Protein AF-A0A2L2Y0P7-F1 (afdb_monomer_lite)

Foldseek 3Di:
DDPQLVVLVVLVVCCQVPPPLQVVQWDADPDPPDRIAGAAAEAEQVSLQSNCVSQQAPWDFDQAQVPQFDDDPNDTDHDPPTDIDGSVVNAVHSQSRQPSNRNHHYDNDQLHDYSDDPVPDCSSVCNSCVVVVVPDPPPPPPDDD

Secondary structure (DSSP, 8-state):
--HHHHHHHHHHHHHHHH-GGGGGGEEE---SS-SEEE-SEEEEHHHHHHHHHHHTTSEES-SSHHHHSEEETTEEE--TT---EEHHHH-SSHHHHHTTTSSEEEE-SSS-B-SS--SSS-HHHHHHHHHHHHTS---------

Sequence (145 aa):
MSLPCKKHFIQDNCFYECEPHIGLWVVNTTRKISSERYFKVPLCSKDCDEWFKDCKNDYTCVYNWPREFKFQKGHNICPENSQCLTFSEMYKTAKDFCESDHSWKYTESEFCMHIWFDGVADFNKKVSILPSLLALPSTSSTFLY

pLDDT: mean 89.21, std 13.79, range [40.69, 98.75]

Organism: Parasteatoda tepidariorum (NCBI:txid114398)

Radius of gyration: 18.63 Å; chains: 1; bounding box: 43×32×73 Å

InterPro domains:
  IPR004269 Folate receptor [PTHR10517] (1-129)
  IPR018143 Folate receptor-like [PF03024] (2-112)

Structure (mmCIF, N/CA/C/O backbone):
data_AF-A0A2L2Y0P7-F1
#
_entry.id   AF-A0A2L2Y0P7-F1
#
loop_
_atom_site.group_PDB
_atom_site.id
_atom_site.type_symbol
_atom_site.label_atom_id
_atom_site.label_alt_id
_atom_site.label_comp_id
_atom_site.label_asym_id
_atom_site.label_entity_id
_atom_site.label_seq_id
_atom_site.pdbx_PDB_ins_code
_atom_site.Cartn_x
_atom_site.Cartn_y
_atom_site.Cartn_z
_atom_site.occupancy
_atom_site.B_iso_or_equiv
_atom_site.auth_seq_id
_atom_site.auth_comp_id
_atom_site.auth_asym_id
_atom_site.auth_atom_id
_atom_site.pdbx_PDB_model_num
ATOM 1 N N . MET A 1 1 ? -6.141 -8.165 12.954 1.00 94.75 1 MET A N 1
ATOM 2 C CA . MET A 1 1 ? -5.661 -8.420 11.588 1.00 94.75 1 MET A CA 1
ATOM 3 C C . MET A 1 1 ? -5.279 -9.880 11.465 1.00 94.75 1 MET A C 1
ATOM 5 O O . MET A 1 1 ? -4.498 -10.369 12.280 1.00 94.75 1 MET A O 1
ATOM 9 N N . SER A 1 2 ? -5.877 -10.566 10.502 1.00 98.44 2 SER A N 1
ATOM 10 C CA . SER A 1 2 ? -5.653 -11.966 10.166 1.00 98.44 2 SER A CA 1
ATOM 11 C C . SER A 1 2 ? -4.238 -12.203 9.627 1.00 98.44 2 SER A C 1
ATOM 13 O O . SER A 1 2 ? -3.549 -11.273 9.201 1.00 98.44 2 SER A O 1
ATOM 15 N N . LEU A 1 3 ? -3.790 -13.462 9.634 1.00 98.50 3 LEU A N 1
ATOM 16 C CA . LEU A 1 3 ? -2.481 -13.827 9.087 1.00 98.50 3 LEU A CA 1
ATOM 17 C C . LEU A 1 3 ? -2.367 -13.551 7.570 1.00 98.50 3 LEU A C 1
ATOM 19 O O . LEU A 1 3 ? -1.354 -12.967 7.181 1.00 98.50 3 LEU A O 1
ATOM 23 N N . PRO A 1 4 ? -3.372 -13.879 6.723 1.00 98.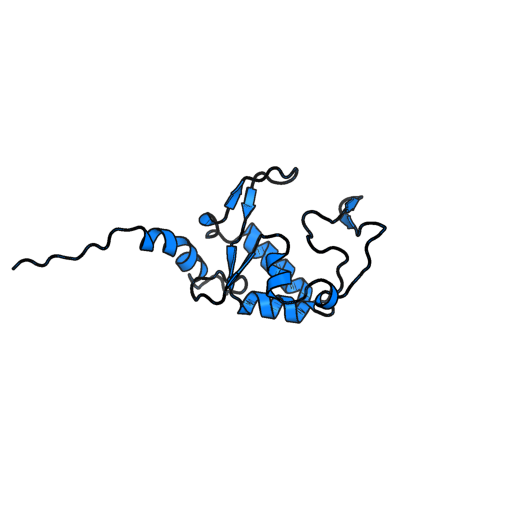50 4 PRO A N 1
ATOM 24 C CA . PRO A 1 4 ? -3.340 -13.550 5.296 1.00 98.50 4 PRO A CA 1
ATOM 25 C C . PRO A 1 4 ? -3.246 -12.049 5.015 1.00 98.50 4 PRO A C 1
ATOM 27 O O . PRO A 1 4 ? -2.507 -11.651 4.128 1.00 98.50 4 PRO A O 1
ATOM 30 N N . CYS A 1 5 ? -3.918 -11.200 5.790 1.00 98.69 5 CYS A N 1
ATOM 31 C CA . CYS A 1 5 ? -3.774 -9.757 5.622 1.00 98.69 5 CYS A CA 1
ATOM 32 C C . CYS A 1 5 ? -2.408 -9.257 6.119 1.00 98.69 5 CYS A C 1
ATOM 34 O O . CYS A 1 5 ? -1.712 -8.508 5.434 1.00 98.69 5 CYS A O 1
ATOM 36 N N . LYS A 1 6 ? -1.971 -9.722 7.299 1.00 98.50 6 LYS A N 1
ATOM 37 C CA . LYS A 1 6 ? -0.718 -9.280 7.926 1.00 98.50 6 LYS A CA 1
ATOM 38 C C . LYS A 1 6 ? 0.517 -9.562 7.067 1.00 98.50 6 LYS A C 1
ATOM 40 O O . LYS A 1 6 ? 1.424 -8.735 7.066 1.00 98.50 6 LYS A O 1
ATOM 45 N N . LYS A 1 7 ? 0.570 -10.689 6.342 1.00 98.25 7 LYS A N 1
ATOM 46 C CA . LYS A 1 7 ? 1.711 -10.998 5.455 1.00 98.25 7 LYS A CA 1
ATOM 47 C C . LYS A 1 7 ? 1.929 -9.920 4.384 1.00 98.25 7 LYS A C 1
ATOM 49 O O . LYS A 1 7 ? 3.076 -9.622 4.089 1.00 98.25 7 LYS A O 1
ATOM 54 N N . HIS A 1 8 ? 0.866 -9.299 3.864 1.00 98.50 8 HIS A N 1
ATOM 55 C CA . HIS A 1 8 ? 0.981 -8.251 2.846 1.00 98.50 8 HIS A CA 1
ATOM 56 C C . HIS A 1 8 ? 1.563 -6.966 3.422 1.00 98.50 8 HIS A C 1
ATOM 58 O O . HIS A 1 8 ? 2.475 -6.411 2.832 1.00 98.50 8 HIS A O 1
ATOM 64 N N . PHE A 1 9 ? 1.136 -6.552 4.618 1.00 97.94 9 PHE A N 1
ATOM 65 C CA . PHE A 1 9 ? 1.745 -5.406 5.309 1.00 97.94 9 PHE A CA 1
ATOM 66 C C . PHE A 1 9 ? 3.219 -5.641 5.666 1.00 97.94 9 PHE A C 1
ATOM 68 O O . PHE A 1 9 ? 4.017 -4.710 5.640 1.00 97.94 9 PHE A O 1
ATOM 75 N N . ILE A 1 10 ? 3.597 -6.879 6.002 1.00 97.94 10 ILE A N 1
ATOM 76 C CA . ILE A 1 10 ? 5.010 -7.234 6.198 1.00 97.94 10 ILE A CA 1
ATOM 77 C C . ILE A 1 10 ? 5.766 -7.106 4.873 1.00 97.94 10 ILE A C 1
ATOM 79 O O . ILE A 1 10 ? 6.838 -6.511 4.855 1.00 97.94 10 ILE A O 1
ATOM 83 N N . GLN A 1 11 ? 5.203 -7.624 3.780 1.00 97.38 11 GLN A N 1
ATOM 84 C CA . GLN A 1 11 ? 5.829 -7.572 2.462 1.00 97.38 11 GLN A CA 1
ATOM 85 C C . GLN A 1 11 ? 5.970 -6.137 1.934 1.00 97.38 11 GLN A C 1
ATOM 87 O O . GLN A 1 11 ? 7.028 -5.790 1.420 1.00 97.38 11 GLN A O 1
ATOM 92 N N . ASP A 1 12 ? 4.952 -5.294 2.112 1.00 96.88 12 ASP A N 1
ATOM 93 C CA . ASP A 1 12 ? 4.990 -3.857 1.811 1.00 96.88 12 ASP A CA 1
ATOM 94 C C . ASP A 1 12 ? 6.120 -3.161 2.580 1.00 96.88 12 ASP A C 1
ATOM 96 O O . ASP A 1 12 ? 6.924 -2.439 1.995 1.00 96.88 12 ASP A O 1
ATOM 100 N N . ASN A 1 13 ? 6.268 -3.467 3.873 1.00 95.12 13 ASN A N 1
ATOM 101 C CA . ASN A 1 13 ? 7.364 -2.926 4.670 1.00 95.12 13 ASN A CA 1
ATOM 102 C C . ASN A 1 13 ? 8.735 -3.456 4.213 1.00 95.12 13 ASN A C 1
ATOM 104 O O . ASN A 1 13 ? 9.699 -2.702 4.181 1.00 95.12 13 ASN A O 1
ATOM 108 N N . CYS A 1 14 ? 8.844 -4.734 3.837 1.00 95.12 14 CYS A N 1
ATOM 109 C CA . CYS A 1 14 ? 10.067 -5.271 3.234 1.00 95.12 14 CYS A CA 1
ATOM 110 C C . CYS A 1 14 ? 10.402 -4.557 1.920 1.00 95.12 14 CYS A C 1
ATOM 112 O O . CYS A 1 14 ? 11.556 -4.209 1.705 1.00 95.12 14 CYS A O 1
ATOM 114 N N . PHE A 1 15 ? 9.414 -4.298 1.063 1.00 94.56 15 PHE A N 1
ATOM 115 C CA . PHE A 1 15 ? 9.620 -3.539 -0.167 1.00 94.56 15 PHE A CA 1
ATOM 116 C C . PHE A 1 15 ? 10.105 -2.117 0.138 1.00 94.56 15 PHE A C 1
ATOM 118 O O . PHE A 1 15 ? 11.121 -1.695 -0.405 1.00 94.56 15 PHE A O 1
ATOM 125 N N . TYR A 1 16 ? 9.421 -1.403 1.037 1.00 92.19 16 TYR A N 1
ATOM 126 C CA . TYR A 1 16 ? 9.778 -0.037 1.429 1.00 92.19 16 TYR A CA 1
ATOM 127 C C . TYR A 1 16 ? 11.214 0.071 1.957 1.00 92.19 16 TYR A C 1
ATOM 129 O O . TYR A 1 16 ? 11.933 0.995 1.588 1.00 92.19 16 TYR A O 1
ATOM 137 N N . GLU A 1 17 ? 11.631 -0.879 2.796 1.00 91.50 17 GLU A N 1
ATOM 138 C CA . GLU A 1 17 ? 12.942 -0.847 3.450 1.00 91.50 17 GLU A CA 1
ATOM 139 C C . GLU A 1 17 ? 14.069 -1.460 2.601 1.00 91.50 17 GLU A C 1
ATOM 141 O O . GLU A 1 17 ? 15.242 -1.209 2.878 1.00 91.50 17 GLU A O 1
ATOM 146 N N . CYS A 1 18 ? 13.761 -2.314 1.615 1.00 92.19 18 CYS A N 1
ATOM 147 C CA . CYS A 1 18 ? 14.777 -3.146 0.954 1.00 92.19 18 CYS A CA 1
ATOM 148 C C . CYS A 1 18 ? 14.819 -3.063 -0.575 1.00 92.19 18 CYS A C 1
ATOM 150 O O . CYS A 1 18 ? 15.835 -3.469 -1.133 1.00 92.19 18 CYS A O 1
ATOM 152 N N . GLU A 1 19 ? 13.781 -2.590 -1.273 1.00 92.38 19 GLU A N 1
ATOM 153 C CA . GLU A 1 19 ? 13.807 -2.514 -2.741 1.00 92.38 19 GLU A CA 1
ATOM 154 C C . GLU A 1 19 ? 14.724 -1.367 -3.212 1.00 92.38 19 GLU A C 1
ATOM 156 O O . GLU A 1 19 ? 14.405 -0.197 -2.990 1.00 92.38 19 GLU A O 1
ATOM 161 N N . PRO A 1 20 ? 15.844 -1.641 -3.912 1.00 91.31 20 PRO A N 1
ATOM 162 C CA . PRO A 1 20 ? 16.758 -0.584 -4.345 1.00 91.31 20 PRO A CA 1
ATOM 163 C C . PRO A 1 20 ? 16.260 0.216 -5.562 1.00 91.31 20 PRO A C 1
ATOM 165 O O . PRO A 1 20 ? 16.795 1.288 -5.849 1.00 91.31 20 PRO A O 1
ATOM 168 N N . HIS A 1 21 ? 15.251 -0.261 -6.298 1.00 92.19 21 HIS A N 1
ATOM 169 C CA . HIS A 1 21 ? 14.815 0.338 -7.567 1.00 92.19 21 HIS A CA 1
ATOM 170 C C . HIS A 1 21 ? 13.678 1.369 -7.433 1.00 92.19 21 HIS A C 1
ATOM 172 O O . HIS A 1 21 ? 12.968 1.648 -8.397 1.00 92.19 21 HIS A O 1
ATOM 178 N N . ILE A 1 22 ? 13.501 1.981 -6.260 1.00 91.06 22 ILE A N 1
ATOM 179 C CA . ILE A 1 22 ? 12.400 2.925 -5.979 1.00 91.06 22 ILE A CA 1
ATOM 180 C C . ILE A 1 22 ? 12.757 4.405 -6.158 1.00 91.06 22 ILE A C 1
ATOM 182 O O . ILE A 1 22 ? 11.887 5.265 -6.018 1.00 91.06 22 ILE A O 1
ATOM 186 N N . GLY A 1 23 ? 14.016 4.722 -6.481 1.00 90.75 23 GLY A N 1
ATOM 187 C CA . GLY A 1 23 ? 14.553 6.090 -6.416 1.00 90.75 23 GLY A CA 1
ATOM 188 C C . GLY A 1 23 ? 13.760 7.145 -7.199 1.00 90.75 23 GLY A C 1
ATOM 189 O O . GLY A 1 23 ? 13.649 8.279 -6.747 1.00 90.75 23 GLY A O 1
ATOM 190 N N . LEU A 1 24 ? 13.135 6.777 -8.325 1.00 91.50 24 LEU A N 1
ATOM 191 C CA . LEU A 1 24 ? 12.323 7.697 -9.138 1.00 91.50 24 LEU A CA 1
ATOM 192 C C . LEU A 1 24 ? 11.042 8.190 -8.448 1.00 91.50 24 LEU A C 1
ATOM 194 O O . LEU A 1 24 ? 10.466 9.191 -8.872 1.00 91.50 24 LEU A O 1
ATOM 198 N N . TRP A 1 25 ? 10.582 7.486 -7.415 1.00 94.81 25 TRP A N 1
ATOM 199 C CA . TRP A 1 25 ? 9.347 7.792 -6.690 1.00 94.81 25 TRP A CA 1
ATOM 200 C C . TRP A 1 25 ? 9.601 8.307 -5.276 1.00 94.81 25 TRP A C 1
ATOM 202 O O . TRP A 1 25 ? 8.643 8.564 -4.544 1.00 94.81 25 TRP A O 1
ATOM 212 N N . VAL A 1 26 ? 10.866 8.468 -4.883 1.00 93.12 26 VAL A N 1
ATOM 213 C CA . VAL A 1 26 ? 11.228 9.079 -3.605 1.00 93.12 26 VAL A CA 1
ATOM 214 C C . VAL A 1 26 ? 11.034 10.584 -3.702 1.00 93.12 26 VAL A C 1
ATOM 216 O O . VAL A 1 26 ? 11.555 11.247 -4.597 1.00 93.12 26 VAL A O 1
ATOM 219 N N . VAL A 1 27 ? 10.266 11.132 -2.765 1.00 92.19 27 VAL A N 1
ATOM 220 C CA . VAL A 1 27 ? 10.018 12.567 -2.651 1.00 92.19 27 VAL A CA 1
ATOM 221 C C . VAL A 1 27 ? 10.329 13.052 -1.244 1.00 92.19 27 VAL A C 1
ATOM 223 O O . VAL A 1 27 ? 10.096 12.351 -0.254 1.00 92.19 27 VAL A O 1
ATOM 226 N N . ASN A 1 28 ? 10.780 14.301 -1.153 1.00 92.31 28 ASN A N 1
ATOM 227 C CA . ASN A 1 28 ? 10.953 14.979 0.125 1.00 92.31 28 ASN A CA 1
ATOM 228 C C . ASN A 1 28 ? 9.609 15.142 0.844 1.00 92.31 28 ASN A C 1
ATOM 230 O O . ASN A 1 28 ? 8.570 15.418 0.235 1.00 92.31 28 ASN A O 1
ATOM 234 N N . THR A 1 29 ? 9.627 15.019 2.166 1.00 85.31 29 THR A N 1
ATOM 235 C CA . THR A 1 29 ? 8.447 15.197 3.006 1.00 85.31 29 THR A CA 1
ATOM 236 C C . THR A 1 29 ? 8.778 15.967 4.278 1.00 85.31 29 THR A C 1
ATOM 238 O O . THR A 1 29 ? 9.881 15.907 4.803 1.00 85.31 29 THR A O 1
ATOM 241 N N . THR A 1 30 ? 7.801 16.705 4.799 1.00 79.88 30 THR A N 1
ATOM 242 C CA . THR A 1 30 ? 7.927 17.499 6.032 1.00 79.88 30 THR A CA 1
ATOM 243 C C . THR A 1 30 ? 7.496 16.713 7.277 1.00 79.88 30 THR A C 1
ATOM 245 O O . THR A 1 30 ? 7.053 17.288 8.273 1.00 79.88 30 THR A O 1
ATOM 248 N N . ARG A 1 31 ? 7.563 15.375 7.230 1.00 73.31 31 ARG A N 1
ATOM 249 C CA . ARG A 1 31 ? 7.161 14.516 8.353 1.00 73.31 31 ARG A CA 1
ATOM 250 C C . ARG A 1 31 ? 8.209 14.584 9.462 1.00 73.31 31 ARG A C 1
ATOM 252 O O . ARG A 1 31 ? 9.401 14.649 9.209 1.00 73.31 31 ARG A O 1
ATOM 259 N N . LYS A 1 32 ? 7.759 14.485 10.716 1.00 73.12 32 LYS A N 1
ATOM 260 C CA . LYS A 1 32 ? 8.657 14.480 11.888 1.00 73.12 32 LYS A CA 1
ATOM 261 C C . LYS A 1 32 ? 9.597 13.269 11.940 1.00 73.12 32 LYS A C 1
ATOM 263 O O . LYS A 1 32 ? 10.607 13.330 12.625 1.00 73.12 32 LYS A O 1
ATOM 268 N N . ILE A 1 33 ? 9.222 12.175 11.278 1.00 73.94 33 ILE A N 1
ATOM 269 C CA . ILE A 1 33 ? 9.860 10.857 11.411 1.00 73.94 33 ILE A CA 1
ATOM 270 C C . ILE A 1 33 ? 10.721 10.458 10.207 1.00 73.94 33 ILE A C 1
ATOM 272 O O . ILE A 1 33 ? 11.469 9.498 10.305 1.00 73.94 33 ILE A O 1
ATOM 276 N N . SER A 1 34 ? 10.603 11.160 9.078 1.00 81.62 34 SER A N 1
ATOM 277 C CA . SER A 1 34 ? 11.389 10.889 7.873 1.00 81.62 34 SER A CA 1
ATOM 278 C C . SER A 1 34 ? 11.456 12.140 7.005 1.00 81.62 34 SER A C 1
ATOM 280 O O . SER A 1 34 ? 10.457 12.854 6.885 1.00 81.62 34 SER A O 1
ATOM 282 N N . SER A 1 35 ? 12.613 12.377 6.387 1.00 86.19 35 SER A N 1
ATOM 283 C CA . SER A 1 35 ? 12.821 13.420 5.377 1.00 86.19 35 SER A CA 1
ATOM 284 C C . SER A 1 35 ? 12.296 13.023 4.000 1.00 86.19 35 SER A C 1
ATOM 286 O O . SER A 1 35 ? 12.040 13.893 3.171 1.00 86.19 35 SER A O 1
ATOM 288 N N . GLU A 1 36 ? 12.089 11.727 3.764 1.00 89.88 36 GLU A N 1
ATOM 289 C CA . GLU A 1 36 ? 11.700 11.172 2.470 1.00 89.88 36 GLU A CA 1
ATOM 290 C C . GLU A 1 36 ? 10.539 10.179 2.608 1.00 89.88 36 GLU A C 1
ATOM 292 O O . GLU A 1 36 ? 10.271 9.617 3.675 1.00 89.88 36 GLU A O 1
ATOM 297 N N . ARG A 1 37 ? 9.799 9.986 1.520 1.00 90.44 37 ARG A N 1
ATOM 298 C CA . ARG A 1 37 ? 8.828 8.898 1.369 1.00 90.44 37 ARG A CA 1
ATOM 299 C C . ARG A 1 37 ? 8.737 8.512 -0.094 1.00 90.44 37 ARG A C 1
ATOM 301 O O . ARG A 1 37 ? 8.970 9.354 -0.958 1.00 90.44 37 ARG A O 1
ATOM 308 N N . TYR A 1 38 ? 8.266 7.308 -0.378 1.00 91.06 38 TYR A N 1
ATOM 309 C CA . TYR A 1 38 ? 7.767 7.032 -1.715 1.00 91.06 38 TYR A CA 1
ATOM 310 C C . TYR A 1 38 ? 6.407 7.712 -1.973 1.00 91.06 38 TYR A C 1
ATOM 312 O O . TYR A 1 38 ? 5.615 7.972 -1.054 1.00 91.06 38 TYR A O 1
ATOM 320 N N . PHE A 1 39 ? 6.149 8.083 -3.222 1.00 95.12 39 PHE A N 1
ATOM 321 C CA . PHE A 1 39 ? 4.912 8.735 -3.636 1.00 95.12 39 PHE A CA 1
ATOM 322 C C . PHE A 1 39 ? 4.510 8.282 -5.035 1.00 95.12 39 PHE A C 1
ATOM 324 O O . PHE A 1 39 ? 5.250 8.466 -6.001 1.00 95.12 39 PHE A O 1
ATOM 331 N N . LYS A 1 40 ? 3.298 7.732 -5.142 1.00 96.75 40 LYS A N 1
ATOM 332 C CA . LYS A 1 40 ? 2.711 7.213 -6.383 1.00 96.75 40 LYS A CA 1
ATOM 333 C C . LYS A 1 40 ? 3.605 6.204 -7.117 1.00 96.75 40 LYS A C 1
ATOM 335 O O . LYS A 1 40 ? 3.692 6.247 -8.347 1.00 96.75 40 LYS A O 1
ATOM 340 N N . VAL A 1 41 ? 4.231 5.287 -6.381 1.00 97.06 41 VAL A N 1
ATOM 341 C CA . VAL A 1 41 ? 4.924 4.131 -6.973 1.00 97.06 41 VAL A CA 1
ATOM 342 C C . VAL A 1 41 ? 3.889 3.288 -7.729 1.00 97.06 41 VAL A C 1
ATOM 344 O O . VAL A 1 41 ? 2.833 3.010 -7.160 1.00 97.06 41 VAL A O 1
ATOM 347 N N . PRO A 1 42 ? 4.114 2.906 -8.997 1.00 97.12 42 PRO A N 1
ATOM 348 C CA . PRO A 1 42 ? 3.136 2.147 -9.766 1.00 97.12 42 PRO A CA 1
ATOM 349 C C . PRO A 1 42 ? 3.043 0.723 -9.212 1.00 97.12 42 PRO A C 1
ATOM 351 O O . PRO A 1 42 ? 3.912 -0.082 -9.501 1.00 97.12 42 PRO A O 1
ATOM 354 N N . LEU A 1 43 ? 2.015 0.404 -8.429 1.00 97.94 43 LEU A N 1
ATOM 355 C CA . LEU A 1 43 ? 1.769 -0.947 -7.923 1.00 97.94 43 LEU A CA 1
ATOM 356 C C . LEU A 1 43 ? 0.979 -1.741 -8.957 1.00 97.94 43 LEU A C 1
ATOM 358 O O . LEU A 1 43 ? -0.057 -1.265 -9.437 1.00 97.94 43 LEU A O 1
ATOM 362 N N . CYS A 1 44 ? 1.438 -2.950 -9.267 1.00 97.75 44 CYS A N 1
ATOM 363 C CA . CYS A 1 44 ? 0.687 -3.852 -10.128 1.00 97.75 44 CYS A CA 1
ATOM 364 C C . CYS A 1 44 ? -0.699 -4.133 -9.541 1.00 97.75 44 CYS A C 1
ATOM 366 O O . CYS A 1 44 ? -0.828 -4.472 -8.361 1.00 97.75 44 CYS A O 1
ATOM 368 N N . SER A 1 45 ? -1.735 -4.019 -10.375 1.00 98.25 45 SER A N 1
ATOM 369 C CA . SER A 1 45 ? -3.132 -4.247 -9.988 1.00 98.25 45 SER A CA 1
ATOM 370 C C . SER A 1 45 ? -3.320 -5.571 -9.256 1.00 98.25 45 SER A C 1
ATOM 372 O O . SER A 1 45 ? -3.906 -5.588 -8.180 1.00 98.25 45 SER A O 1
ATOM 374 N N . LYS A 1 46 ? -2.727 -6.651 -9.776 1.00 97.94 46 LYS A N 1
ATOM 375 C CA . LYS A 1 46 ? -2.788 -7.991 -9.185 1.00 97.94 46 LYS A CA 1
ATOM 376 C C . LYS A 1 46 ? -2.319 -8.025 -7.725 1.00 97.94 46 LYS A C 1
ATOM 378 O O . LYS A 1 46 ? -3.023 -8.571 -6.881 1.00 9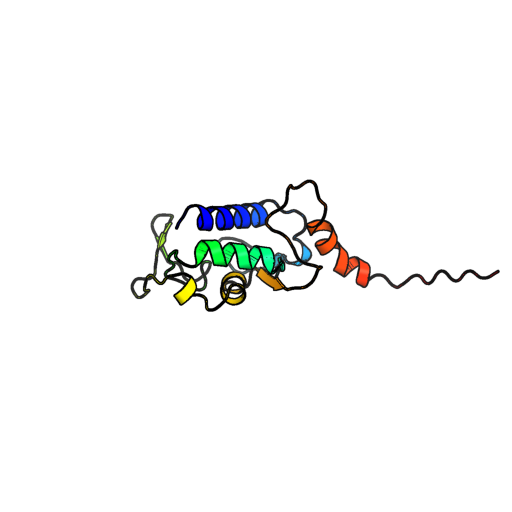7.94 46 LYS A O 1
ATOM 383 N N . ASP A 1 47 ? -1.165 -7.433 -7.425 1.00 98.12 47 ASP A N 1
ATOM 384 C CA . ASP A 1 47 ? -0.604 -7.413 -6.071 1.00 98.12 47 ASP A CA 1
ATOM 385 C C . ASP A 1 47 ? -1.515 -6.620 -5.117 1.00 98.12 47 ASP A C 1
ATOM 387 O O . ASP A 1 47 ? -1.792 -7.062 -4.001 1.00 98.12 47 ASP A O 1
ATOM 391 N N . CYS A 1 48 ? -2.043 -5.480 -5.576 1.00 98.62 48 CYS A N 1
ATOM 392 C CA . CYS A 1 48 ? -2.998 -4.681 -4.809 1.00 98.62 48 CYS A CA 1
ATOM 393 C C . CYS A 1 48 ? -4.336 -5.411 -4.582 1.00 98.62 48 CYS A C 1
ATOM 395 O O . CYS A 1 48 ? -4.883 -5.397 -3.476 1.00 98.62 48 CYS A O 1
ATOM 397 N N . ASP A 1 49 ? -4.863 -6.071 -5.614 1.00 98.75 49 ASP A N 1
ATOM 398 C CA . ASP A 1 49 ? -6.125 -6.806 -5.567 1.00 98.75 49 ASP A CA 1
ATOM 399 C C . ASP A 1 49 ? -6.031 -7.999 -4.609 1.00 98.75 49 ASP A C 1
ATOM 401 O O . ASP A 1 49 ? -6.946 -8.232 -3.815 1.00 98.75 49 ASP A O 1
ATOM 405 N N . GLU A 1 50 ? -4.917 -8.737 -4.635 1.00 98.69 50 GLU A N 1
ATOM 406 C CA . GLU A 1 50 ? -4.649 -9.838 -3.706 1.00 98.69 50 GLU A CA 1
ATOM 407 C C . GLU A 1 50 ? -4.497 -9.346 -2.263 1.00 98.69 50 GLU A C 1
ATOM 409 O O . GLU A 1 50 ? -5.068 -9.950 -1.348 1.00 98.69 50 GLU A O 1
ATOM 414 N N . TRP A 1 51 ? -3.799 -8.226 -2.054 1.00 98.69 51 TRP A N 1
ATOM 415 C CA . TRP A 1 51 ? -3.679 -7.604 -0.738 1.00 98.69 51 TRP A CA 1
ATOM 416 C C . TRP A 1 51 ? -5.050 -7.208 -0.184 1.00 98.69 51 TRP A C 1
ATOM 418 O O . TRP A 1 51 ? -5.438 -7.645 0.905 1.00 98.69 51 TRP A O 1
ATOM 428 N N . PHE A 1 52 ? -5.836 -6.450 -0.949 1.00 98.75 52 PHE A N 1
ATOM 429 C CA . PHE A 1 52 ? -7.165 -6.036 -0.512 1.00 98.75 52 PHE A CA 1
ATOM 430 C C . PHE A 1 52 ? -8.092 -7.233 -0.274 1.00 98.75 52 PHE A C 1
ATOM 432 O O . PHE A 1 52 ? -8.803 -7.278 0.731 1.00 98.75 52 PHE A O 1
ATOM 439 N N . LYS A 1 53 ? -8.061 -8.243 -1.152 1.00 98.69 53 LYS A N 1
ATOM 440 C CA . LYS A 1 53 ? -8.866 -9.464 -1.016 1.00 98.69 53 LYS A CA 1
ATOM 441 C C . LYS A 1 53 ? -8.590 -10.199 0.294 1.00 98.69 53 LYS A C 1
ATOM 443 O O . LYS A 1 53 ? -9.549 -10.628 0.939 1.00 98.69 53 LYS A O 1
ATOM 448 N N . ASP A 1 54 ? -7.322 -10.342 0.674 1.00 98.75 54 ASP A N 1
ATOM 449 C CA . ASP A 1 54 ? -6.922 -11.014 1.915 1.00 98.75 54 ASP A CA 1
ATOM 450 C C . ASP A 1 54 ? -7.255 -10.171 3.163 1.00 98.75 54 ASP A C 1
ATOM 452 O O . ASP A 1 54 ? -7.450 -10.729 4.244 1.00 98.75 54 ASP A O 1
ATOM 456 N N . CYS A 1 55 ? -7.375 -8.846 3.020 1.00 98.75 55 CYS A N 1
ATOM 457 C CA . CYS A 1 55 ? -7.676 -7.916 4.112 1.00 98.75 55 CYS A CA 1
ATOM 458 C C . CYS A 1 55 ? -9.148 -7.511 4.249 1.00 98.75 55 CYS A C 1
ATOM 460 O O . CYS A 1 55 ? -9.519 -6.991 5.294 1.00 98.75 55 CYS A O 1
ATOM 462 N N . LYS A 1 56 ? -10.008 -7.734 3.248 1.00 98.31 56 LYS A N 1
ATOM 463 C CA . LYS A 1 56 ? -11.355 -7.127 3.170 1.00 98.31 56 LYS A CA 1
ATOM 464 C C . LYS A 1 56 ? -12.245 -7.305 4.414 1.00 98.31 56 LYS A C 1
ATOM 466 O O . LYS A 1 56 ? -13.067 -6.437 4.691 1.00 98.31 56 LYS A O 1
ATOM 471 N N . ASN A 1 57 ? -12.068 -8.405 5.153 1.00 98.38 57 ASN A N 1
ATOM 472 C CA . ASN A 1 57 ? -12.835 -8.743 6.360 1.00 98.38 57 ASN A CA 1
ATOM 473 C C . ASN A 1 57 ? -12.101 -8.404 7.674 1.00 98.38 57 ASN A C 1
ATOM 475 O O . ASN A 1 57 ? -12.655 -8.610 8.751 1.00 98.38 57 ASN A O 1
ATOM 479 N N . ASP A 1 58 ? -10.849 -7.950 7.606 1.00 98.62 58 ASP A N 1
ATOM 480 C CA . ASP A 1 58 ? -10.143 -7.394 8.758 1.00 98.62 58 ASP A CA 1
A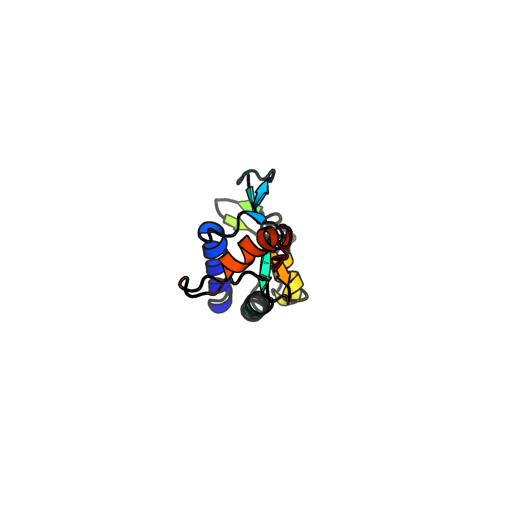TOM 481 C C . ASP A 1 58 ? -10.619 -5.970 9.046 1.00 98.62 58 ASP A C 1
ATOM 483 O O . ASP A 1 58 ? -11.355 -5.385 8.257 1.00 98.62 58 ASP A O 1
ATOM 487 N N . TYR A 1 59 ? -10.203 -5.411 10.184 1.00 98.25 59 TYR A N 1
ATOM 488 C CA . TYR A 1 59 ? -10.697 -4.129 10.683 1.00 98.25 59 TYR A CA 1
ATOM 489 C C . TYR A 1 59 ? -9.627 -3.040 10.686 1.00 98.25 59 TYR A C 1
ATOM 491 O O . TYR A 1 59 ? -8.473 -3.289 11.041 1.00 98.25 59 TYR A O 1
ATOM 499 N N . THR A 1 60 ? -10.048 -1.821 10.367 1.00 98.12 60 THR A N 1
ATOM 500 C CA . THR A 1 60 ? -9.298 -0.574 10.539 1.00 98.12 60 THR A CA 1
ATOM 501 C C . THR A 1 60 ? -10.219 0.493 11.134 1.00 98.12 60 THR A C 1
ATOM 503 O O . THR A 1 60 ? -11.439 0.364 11.114 1.00 98.12 60 THR A O 1
ATOM 506 N N . CYS A 1 61 ? -9.644 1.555 11.682 1.00 97.81 61 CYS A N 1
ATOM 507 C CA . CYS A 1 61 ? -10.382 2.689 12.241 1.00 97.81 61 CYS A CA 1
ATOM 508 C C . CYS A 1 61 ? -10.006 4.026 11.596 1.00 97.81 61 CYS A C 1
ATOM 510 O O . CYS A 1 61 ? -10.561 5.064 11.942 1.00 97.81 61 CYS A O 1
ATOM 512 N N . VAL A 1 62 ? -9.059 4.012 10.659 1.00 97.56 62 VAL A N 1
ATOM 513 C CA . VAL A 1 62 ? -8.614 5.192 9.919 1.00 97.56 62 VAL A CA 1
ATOM 514 C C . VAL A 1 62 ? -8.439 4.842 8.448 1.00 97.56 62 VAL A C 1
ATOM 516 O O . VAL A 1 62 ? -8.159 3.687 8.109 1.00 97.56 62 VAL A O 1
ATOM 519 N N . TYR A 1 63 ? -8.603 5.842 7.588 1.00 97.50 63 TYR A N 1
ATOM 520 C CA 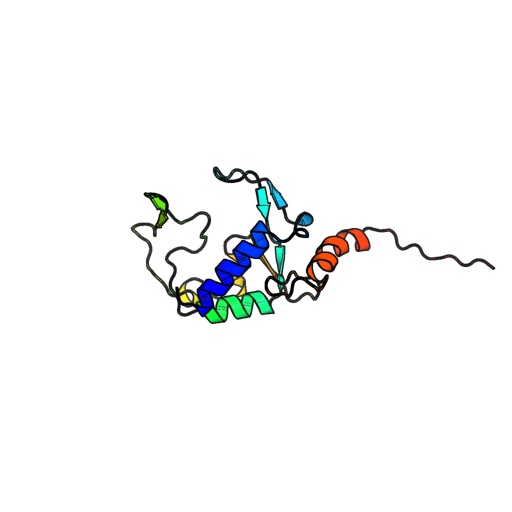. TYR A 1 63 ? -8.461 5.694 6.147 1.00 97.50 63 TYR A CA 1
ATOM 521 C C . TYR A 1 63 ? -6.993 5.880 5.745 1.00 97.50 63 TYR A C 1
ATOM 523 O O . TYR A 1 63 ? -6.409 5.004 5.106 1.00 97.50 63 TYR A O 1
ATOM 531 N N . ASN A 1 64 ? -6.360 6.970 6.199 1.00 95.69 64 ASN A N 1
ATOM 532 C CA . ASN A 1 64 ? -4.966 7.314 5.906 1.00 95.69 64 ASN A CA 1
ATOM 533 C C . ASN A 1 64 ? -4.048 6.995 7.098 1.00 95.69 64 ASN A C 1
ATOM 535 O O . ASN A 1 64 ? -3.827 7.822 7.990 1.00 95.69 64 ASN A O 1
ATOM 539 N N . TRP A 1 65 ? -3.475 5.791 7.104 1.00 94.12 65 TRP A N 1
ATOM 540 C CA . TRP A 1 65 ? -2.732 5.255 8.251 1.00 94.12 65 TRP A CA 1
ATOM 541 C C . TRP A 1 65 ? -1.542 6.126 8.686 1.00 94.12 65 TRP A C 1
ATOM 543 O O . TRP A 1 65 ? -1.447 6.427 9.878 1.00 94.12 65 TRP A O 1
ATOM 553 N N . PRO A 1 66 ? -0.662 6.618 7.788 1.00 89.31 66 PRO A N 1
ATOM 554 C CA . PRO A 1 66 ? 0.480 7.432 8.210 1.00 89.31 66 PRO A CA 1
ATOM 555 C C . PRO A 1 66 ? 0.122 8.800 8.808 1.00 89.31 66 PRO A C 1
ATOM 557 O O . PRO A 1 66 ? 1.023 9.500 9.275 1.00 89.31 66 PRO A O 1
ATOM 560 N N . ARG A 1 67 ? -1.140 9.245 8.721 1.00 89.38 67 ARG A N 1
ATOM 561 C CA . ARG A 1 67 ? -1.566 10.587 9.154 1.00 89.38 67 ARG A CA 1
ATOM 562 C C . ARG A 1 67 ? -2.611 10.585 10.261 1.00 89.38 67 ARG A C 1
ATOM 564 O O . ARG A 1 67 ? -2.620 11.518 11.057 1.00 89.38 67 ARG A O 1
ATOM 571 N N . GLU A 1 68 ? -3.497 9.599 10.280 1.00 94.56 68 GLU A N 1
ATOM 572 C CA . GLU A 1 68 ? -4.725 9.660 11.081 1.00 94.56 68 GLU A CA 1
ATOM 573 C C . GLU A 1 68 ? -4.645 8.875 12.394 1.00 94.56 68 GLU A C 1
ATOM 575 O O . GLU A 1 68 ? -5.413 9.156 13.315 1.00 94.56 68 GLU A O 1
ATOM 580 N N . PHE A 1 69 ? -3.708 7.931 12.534 1.00 94.19 69 PHE A N 1
ATOM 581 C CA . PHE A 1 69 ? -3.485 7.280 13.824 1.00 94.19 69 PHE A CA 1
ATOM 582 C C . PHE A 1 69 ? -2.962 8.268 14.871 1.00 94.19 69 PHE A C 1
ATOM 584 O O . PHE A 1 69 ? -2.085 9.093 14.603 1.00 94.19 69 PHE A O 1
ATOM 591 N N . LYS A 1 70 ? -3.447 8.134 16.111 1.00 94.00 70 LYS A N 1
ATOM 592 C CA . LYS A 1 70 ? -2.827 8.792 17.265 1.00 94.00 70 LYS A CA 1
ATOM 593 C C . LYS A 1 70 ? -1.665 7.925 17.749 1.00 94.00 70 LYS A C 1
ATOM 595 O O . LYS A 1 70 ? -1.814 6.716 17.895 1.00 94.00 70 LYS A O 1
ATOM 600 N N . PHE A 1 71 ? -0.526 8.538 18.052 1.00 90.69 71 PHE A N 1
ATOM 601 C CA . PHE A 1 71 ? 0.603 7.833 18.656 1.00 90.69 71 PHE A CA 1
ATOM 602 C C . PHE A 1 71 ? 0.572 8.004 20.175 1.00 90.69 71 PHE A C 1
ATOM 604 O O . PHE A 1 71 ? 0.679 9.122 20.682 1.00 90.69 71 PHE A O 1
ATOM 611 N N . GLN A 1 72 ? 0.422 6.905 20.912 1.00 92.94 72 GLN A N 1
ATOM 612 C CA . GLN A 1 72 ? 0.399 6.916 22.372 1.00 92.94 72 GLN A CA 1
ATOM 613 C C . GLN A 1 72 ? 1.198 5.731 22.918 1.00 92.94 72 GLN A C 1
ATOM 615 O O . GLN A 1 72 ? 1.006 4.595 22.497 1.00 92.94 72 GLN A O 1
ATOM 620 N N . LYS A 1 73 ? 2.095 5.993 23.880 1.00 91.38 73 LYS A N 1
ATOM 621 C CA . LYS A 1 73 ? 2.903 4.961 24.565 1.00 91.38 73 LYS A CA 1
ATOM 622 C C . LYS A 1 73 ? 3.643 4.008 23.605 1.00 91.38 73 LYS A C 1
ATOM 624 O O . LYS A 1 73 ? 3.745 2.821 23.880 1.00 91.38 73 LYS A O 1
ATOM 629 N N . GLY A 1 74 ? 4.152 4.521 22.483 1.00 90.19 74 GLY A N 1
ATOM 630 C CA . GLY A 1 74 ? 4.919 3.716 21.526 1.00 90.19 74 GLY A CA 1
ATOM 631 C C . GLY A 1 74 ? 4.084 2.975 20.477 1.00 90.19 74 GLY A C 1
ATOM 632 O O . GLY A 1 74 ? 4.658 2.291 19.636 1.00 90.19 74 GLY A O 1
ATOM 633 N N . HIS A 1 75 ? 2.755 3.110 20.496 1.00 92.12 75 HIS A N 1
ATOM 634 C CA . HIS A 1 75 ? 1.864 2.397 19.585 1.00 92.12 75 HIS A CA 1
ATOM 635 C C . HIS A 1 75 ? 0.882 3.342 18.887 1.00 92.12 75 HIS A C 1
ATOM 637 O O . HIS A 1 75 ? 0.476 4.371 19.434 1.00 92.12 75 HIS A O 1
ATOM 643 N N . ASN A 1 76 ? 0.482 2.957 17.675 1.00 93.69 76 ASN A N 1
ATOM 644 C CA . ASN A 1 76 ? -0.617 3.588 16.956 1.00 93.69 76 ASN A CA 1
ATOM 645 C C . ASN A 1 76 ? -1.945 3.128 17.561 1.00 93.69 76 ASN A C 1
ATOM 647 O O . ASN A 1 76 ? -2.189 1.928 17.690 1.00 93.69 76 ASN A O 1
ATOM 651 N N . ILE A 1 77 ? -2.796 4.084 17.919 1.00 95.50 77 ILE A N 1
ATOM 652 C CA . ILE A 1 77 ? -4.134 3.847 18.455 1.00 95.50 77 ILE A CA 1
ATOM 653 C C . ILE A 1 77 ? -5.180 4.602 17.634 1.00 95.50 77 ILE A C 1
ATOM 655 O O . ILE A 1 77 ? -4.916 5.667 17.064 1.00 95.50 77 ILE A O 1
ATOM 659 N N . CYS A 1 78 ? -6.385 4.045 17.599 1.00 96.81 78 CYS A N 1
ATOM 660 C CA . CYS A 1 78 ? -7.535 4.657 16.953 1.00 96.81 78 CYS A CA 1
ATOM 661 C C . CYS A 1 78 ? -7.909 5.993 17.625 1.00 96.81 78 CYS A C 1
ATOM 663 O O . CYS A 1 78 ? -7.892 6.082 18.857 1.00 96.81 78 CYS A O 1
ATOM 665 N N . PRO A 1 79 ? -8.264 7.038 16.857 1.00 96.25 79 PRO A N 1
ATOM 666 C CA . PRO A 1 79 ? -8.865 8.247 17.415 1.00 96.25 79 PRO A CA 1
ATOM 667 C C . PRO A 1 79 ? -10.150 7.931 18.202 1.00 96.25 79 PRO A C 1
ATOM 669 O O . PRO A 1 79 ? -10.925 7.073 17.794 1.00 96.25 79 PRO A O 1
ATOM 672 N N . GLU A 1 80 ? -10.420 8.655 19.292 1.00 92.44 80 GLU A N 1
ATOM 673 C CA . GLU A 1 80 ? -11.561 8.385 20.198 1.00 92.44 80 GLU A CA 1
ATOM 674 C C . GLU A 1 80 ? -12.932 8.354 19.506 1.00 92.44 80 GLU A C 1
ATOM 676 O O . GLU A 1 80 ? -13.794 7.580 19.902 1.00 92.44 80 GLU A O 1
ATOM 681 N N . ASN A 1 81 ? -13.119 9.152 18.451 1.00 90.38 81 ASN A N 1
ATOM 682 C CA . ASN A 1 81 ? -14.378 9.235 17.703 1.00 90.38 81 ASN A CA 1
ATOM 683 C C . ASN A 1 81 ? -14.374 8.398 16.414 1.00 90.38 81 ASN A C 1
ATOM 685 O O . ASN A 1 81 ? -15.240 8.579 15.561 1.00 90.38 81 ASN A O 1
ATOM 689 N N . SER A 1 82 ? -13.377 7.528 16.235 1.00 95.81 82 SER A N 1
ATOM 690 C CA . SER A 1 82 ? -13.333 6.615 15.094 1.00 95.81 82 SER A CA 1
ATOM 691 C C . SER A 1 82 ? -14.087 5.322 15.393 1.00 95.81 82 SER A C 1
ATOM 693 O O . SER A 1 82 ? -14.149 4.865 16.534 1.00 95.81 82 SER A O 1
ATOM 695 N N . GLN A 1 83 ? -14.663 4.727 14.353 1.00 96.06 83 GLN A N 1
ATOM 696 C CA . GLN A 1 83 ? -15.299 3.417 14.427 1.00 96.06 83 GLN A CA 1
ATOM 697 C C . GLN A 1 83 ? -14.383 2.374 13.793 1.00 96.06 83 GLN A C 1
ATOM 699 O O . GLN A 1 83 ? -13.762 2.636 12.764 1.00 96.06 83 GLN A O 1
ATOM 704 N N . CYS A 1 84 ? -14.314 1.188 14.395 1.00 97.06 84 CYS A N 1
ATOM 705 C CA . CYS A 1 84 ? -13.669 0.041 13.769 1.00 97.06 84 CYS A CA 1
ATOM 706 C C . CYS A 1 84 ? -14.589 -0.505 12.677 1.00 97.06 84 CYS A C 1
ATOM 708 O O . CYS A 1 84 ? -15.604 -1.130 12.977 1.00 97.06 84 CYS A O 1
ATOM 710 N N . LEU A 1 85 ? -14.212 -0.270 11.429 1.00 98.06 85 LEU A N 1
ATOM 711 C CA . LEU A 1 85 ? -14.899 -0.753 10.240 1.00 98.06 85 LEU A CA 1
ATOM 712 C C . LEU A 1 85 ? -14.082 -1.873 9.612 1.00 98.06 85 LEU A C 1
ATOM 714 O O . LEU A 1 85 ? -12.855 -1.915 9.752 1.00 98.06 85 LEU A O 1
ATOM 718 N N . THR A 1 86 ? -14.742 -2.777 8.901 1.00 98.50 86 THR A N 1
ATOM 719 C CA . THR A 1 86 ? -14.021 -3.701 8.030 1.00 98.50 86 THR A CA 1
ATOM 720 C C . THR A 1 86 ? -13.283 -2.920 6.942 1.00 98.50 86 THR A C 1
ATOM 722 O O . THR A 1 86 ? -13.685 -1.821 6.554 1.00 98.50 86 THR A O 1
ATOM 725 N N . PHE A 1 87 ? -12.212 -3.487 6.395 1.00 98.56 87 PHE A N 1
ATOM 726 C CA . PHE A 1 87 ? -11.515 -2.881 5.262 1.00 98.56 87 PHE A CA 1
ATOM 727 C C . PHE A 1 87 ? -12.458 -2.679 4.073 1.00 98.56 87 PHE A C 1
ATOM 729 O O . PHE A 1 87 ? -12.334 -1.673 3.389 1.00 98.56 87 PHE A O 1
ATOM 736 N N . SER A 1 88 ? -13.418 -3.582 3.847 1.00 98.19 88 SER A N 1
ATOM 737 C CA . SER A 1 88 ? -14.414 -3.427 2.778 1.00 98.19 88 SER A CA 1
ATOM 738 C C . SER A 1 88 ? -15.404 -2.277 2.990 1.00 98.19 88 SER A C 1
ATOM 740 O O . SER A 1 88 ? -15.925 -1.733 2.021 1.00 98.19 88 SER A O 1
ATOM 742 N N . GLU A 1 89 ? -15.659 -1.893 4.242 1.00 98.25 89 GLU A N 1
ATOM 743 C CA . GLU A 1 89 ? -16.470 -0.717 4.574 1.00 98.25 89 GLU A CA 1
ATOM 744 C C . GLU A 1 89 ? -15.645 0.574 4.487 1.00 98.25 89 GLU A C 1
ATOM 746 O O . GLU A 1 89 ? -16.164 1.603 4.058 1.00 98.25 89 GLU A O 1
ATOM 751 N N . MET A 1 90 ? -14.364 0.524 4.876 1.00 98.31 90 MET A N 1
ATOM 752 C CA . MET A 1 90 ? -13.448 1.670 4.831 1.00 98.31 90 MET A CA 1
ATOM 753 C C . MET A 1 90 ? -13.002 2.015 3.404 1.00 98.31 90 MET A C 1
ATOM 755 O O . MET A 1 90 ? -12.962 3.188 3.038 1.00 98.31 90 MET A O 1
ATOM 759 N N . TYR A 1 91 ? -12.653 1.002 2.610 1.00 98.38 91 TYR A N 1
ATOM 760 C CA . TYR A 1 91 ? -12.071 1.141 1.279 1.00 98.38 91 TYR A CA 1
ATOM 761 C C . TYR A 1 91 ? -13.001 0.520 0.241 1.00 98.38 91 TYR A C 1
ATOM 763 O O . TYR A 1 91 ? -13.271 -0.682 0.254 1.00 98.38 91 TYR A O 1
ATOM 771 N N . LYS A 1 92 ? -13.484 1.337 -0.697 1.00 94.88 92 LYS A N 1
ATOM 772 C CA . LYS A 1 92 ? -14.516 0.929 -1.666 1.00 94.88 92 LYS A CA 1
ATOM 773 C C . LYS A 1 92 ? -14.016 -0.101 -2.676 1.00 94.88 92 LYS A C 1
ATOM 775 O O . LYS A 1 92 ? -14.804 -0.871 -3.218 1.00 94.88 92 LYS A O 1
ATOM 780 N N . THR A 1 93 ? -12.722 -0.068 -2.987 1.00 98.50 93 THR A N 1
ATOM 781 C CA . THR A 1 93 ? -12.062 -0.929 -3.978 1.00 98.50 93 THR A CA 1
ATOM 782 C C . THR A 1 93 ? -10.620 -1.203 -3.554 1.00 98.50 93 THR A C 1
ATOM 784 O O . THR A 1 93 ? -10.080 -0.489 -2.710 1.00 98.50 93 THR A O 1
ATOM 787 N N . ALA A 1 94 ? -9.962 -2.179 -4.186 1.00 98.56 94 ALA A N 1
ATOM 788 C CA . ALA A 1 94 ? -8.529 -2.404 -3.988 1.00 98.56 94 ALA A CA 1
ATOM 789 C C . ALA A 1 94 ? -7.705 -1.152 -4.327 1.00 98.56 94 ALA A C 1
ATOM 791 O O . ALA A 1 94 ? -6.844 -0.745 -3.554 1.00 98.56 94 ALA A O 1
ATOM 792 N N . LYS A 1 95 ? -8.046 -0.467 -5.426 1.00 98.62 95 LYS A N 1
ATOM 793 C CA . LYS A 1 95 ? -7.446 0.821 -5.786 1.00 98.62 95 LYS A CA 1
ATOM 794 C C . LYS A 1 95 ? -7.581 1.862 -4.669 1.00 98.62 95 LYS A C 1
ATOM 796 O O . LYS A 1 95 ? -6.593 2.490 -4.312 1.00 98.62 95 LYS A O 1
ATOM 801 N N . ASP A 1 96 ? -8.781 2.021 -4.114 1.00 98.62 96 ASP A N 1
ATOM 802 C CA . ASP A 1 96 ? -9.056 2.948 -3.004 1.00 98.62 96 ASP A CA 1
ATOM 803 C C . ASP A 1 96 ? -8.192 2.621 -1.774 1.00 98.62 96 ASP A C 1
ATOM 805 O O . ASP A 1 96 ? -7.596 3.504 -1.163 1.00 98.62 96 ASP A O 1
ATOM 809 N N . PHE A 1 97 ? -8.047 1.327 -1.474 1.00 98.56 97 PHE A N 1
ATOM 810 C CA . PHE A 1 97 ? -7.194 0.826 -0.402 1.00 98.56 97 PHE A CA 1
ATOM 811 C C . PHE A 1 97 ? -5.708 1.149 -0.624 1.00 98.56 97 PHE A C 1
ATOM 813 O O . PHE A 1 97 ? -5.096 1.821 0.210 1.00 98.56 97 PHE A O 1
ATOM 820 N N . CYS A 1 98 ? -5.127 0.720 -1.748 1.00 98.31 98 CYS A N 1
ATOM 821 C CA . CYS A 1 98 ? -3.694 0.882 -2.005 1.00 98.31 98 CYS A CA 1
ATOM 822 C C . CYS A 1 98 ? -3.298 2.351 -2.237 1.00 98.31 98 CYS A C 1
ATOM 824 O O . CYS A 1 98 ? -2.191 2.752 -1.892 1.00 98.31 98 CYS A O 1
ATOM 826 N N . GLU A 1 99 ? -4.188 3.184 -2.788 1.00 98.31 99 GLU A N 1
ATOM 827 C CA . GLU A 1 99 ? -3.912 4.610 -3.032 1.00 98.31 99 GLU A CA 1
ATOM 828 C C . GLU A 1 99 ? -4.231 5.523 -1.827 1.00 98.31 99 GLU A C 1
ATOM 830 O O . GLU A 1 99 ? -3.997 6.737 -1.908 1.00 98.31 99 GLU A O 1
ATOM 835 N N . SER A 1 100 ? -4.733 4.967 -0.714 1.00 97.50 100 SER A N 1
ATOM 836 C CA . SER A 1 100 ? -5.286 5.707 0.438 1.00 97.50 100 SER A CA 1
ATOM 837 C C . SER A 1 100 ? -4.329 6.722 1.078 1.00 97.50 100 SER A C 1
ATOM 839 O O . SER A 1 100 ? -4.754 7.796 1.518 1.00 97.50 100 SER A O 1
ATOM 841 N N . ASP A 1 101 ? -3.025 6.436 1.101 1.00 93.88 101 ASP A N 1
ATOM 842 C CA . ASP A 1 101 ? -1.990 7.326 1.640 1.00 93.88 101 ASP A CA 1
ATOM 843 C C . ASP A 1 101 ? -1.093 7.972 0.562 1.00 93.88 101 ASP A C 1
ATOM 845 O O . ASP A 1 101 ? -0.156 8.722 0.891 1.00 93.88 101 ASP A O 1
ATOM 849 N N . HIS A 1 102 ? -1.400 7.695 -0.711 1.00 95.69 102 HIS A N 1
ATOM 850 C CA . HIS A 1 102 ? 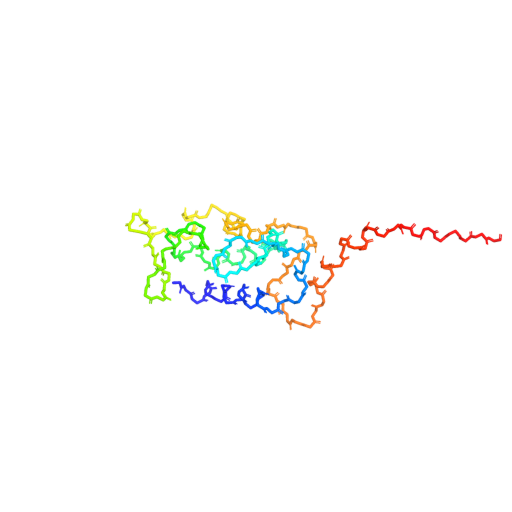-0.675 8.077 -1.927 1.00 95.69 102 HIS A CA 1
ATOM 851 C C . HIS A 1 102 ? 0.744 7.515 -2.073 1.00 95.69 102 HIS A C 1
ATOM 853 O O . HIS A 1 102 ? 1.522 8.017 -2.888 1.00 95.69 102 HIS A O 1
ATOM 859 N N . SER A 1 103 ? 1.114 6.508 -1.286 1.00 95.81 103 SER A N 1
ATOM 860 C CA . SER A 1 103 ? 2.381 5.796 -1.459 1.00 95.81 103 SER A CA 1
ATOM 861 C C . SER A 1 103 ? 2.370 5.008 -2.759 1.00 95.81 103 SER A C 1
ATOM 863 O O . SER A 1 103 ? 3.242 5.203 -3.608 1.00 95.81 103 SER A O 1
ATOM 865 N N . TRP A 1 104 ? 1.314 4.226 -2.961 1.00 97.88 104 TRP A N 1
ATOM 866 C CA . TRP A 1 104 ? 1.089 3.471 -4.180 1.00 97.88 104 TRP A CA 1
ATOM 867 C C . TRP A 1 104 ? 0.170 4.212 -5.150 1.00 97.88 104 TRP A C 1
ATOM 869 O O . TRP A 1 104 ? -0.636 5.070 -4.780 1.00 97.88 104 TRP A O 1
ATOM 879 N N . LYS A 1 105 ? 0.321 3.867 -6.424 1.00 98.19 105 LYS A N 1
ATOM 880 C CA . LYS A 1 105 ? -0.571 4.203 -7.527 1.00 98.19 105 LYS A CA 1
ATOM 881 C C . LYS A 1 105 ? -0.975 2.896 -8.195 1.00 98.19 105 LYS A C 1
ATOM 883 O O . LYS A 1 105 ? -0.126 2.224 -8.772 1.00 98.19 105 LYS A O 1
ATOM 888 N N . TYR A 1 106 ? -2.255 2.560 -8.138 1.00 98.25 106 TYR A N 1
ATOM 889 C CA . TYR A 1 106 ? -2.792 1.369 -8.785 1.00 98.25 106 TYR A CA 1
ATOM 890 C C . TYR A 1 106 ? -2.655 1.495 -10.303 1.00 98.25 106 TYR A C 1
ATOM 892 O O . TYR A 1 106 ? -3.022 2.523 -10.886 1.00 98.25 106 TYR A O 1
ATOM 900 N N . THR A 1 107 ? -2.144 0.457 -10.961 1.00 97.38 107 THR A N 1
ATOM 901 C CA . THR A 1 107 ? -1.995 0.453 -12.416 1.00 97.38 107 THR A CA 1
ATOM 902 C C . THR A 1 107 ? -2.170 -0.942 -13.010 1.00 97.38 107 THR A C 1
ATOM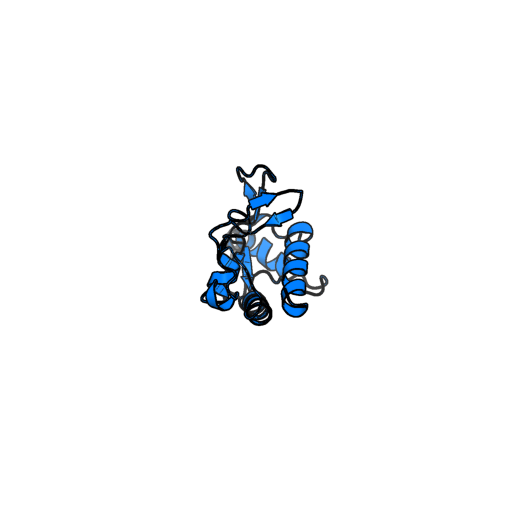 904 O O . THR A 1 107 ? -1.731 -1.936 -12.442 1.00 97.38 107 THR A O 1
ATOM 907 N N . GLU A 1 108 ? -2.791 -0.995 -14.187 1.00 96.56 108 GLU A N 1
ATOM 908 C CA . GLU A 1 108 ? -2.912 -2.197 -15.029 1.00 96.56 108 GLU A CA 1
ATOM 909 C C . GLU A 1 108 ? -1.822 -2.250 -16.116 1.00 96.56 108 GLU A C 1
ATOM 911 O O . GLU A 1 108 ? -1.825 -3.121 -16.977 1.00 96.56 108 GLU A O 1
ATOM 916 N N . SER A 1 109 ? -0.905 -1.281 -16.112 1.00 93.19 109 SER A N 1
ATOM 917 C CA . SER A 1 109 ? 0.248 -1.253 -17.013 1.00 93.19 109 SER A CA 1
ATOM 918 C C . SER A 1 109 ? 1.197 -2.412 -16.721 1.00 93.19 109 SER A C 1
ATOM 920 O O . SER A 1 109 ? 1.517 -2.652 -15.562 1.00 93.19 109 SER A O 1
ATOM 922 N N . GLU A 1 110 ? 1.770 -2.999 -17.772 1.00 87.31 110 GLU A N 1
ATOM 923 C CA . GLU A 1 110 ? 2.907 -3.933 -17.688 1.00 87.31 110 GLU A CA 1
ATOM 924 C C . GLU A 1 110 ? 4.142 -3.299 -17.013 1.00 87.31 110 GLU A C 1
ATOM 926 O O . GLU A 1 110 ? 5.040 -3.986 -16.532 1.00 87.31 110 GLU A O 1
ATOM 931 N N . PHE A 1 111 ? 4.201 -1.964 -16.971 1.00 90.44 111 PHE A N 1
ATOM 932 C CA . PHE A 1 111 ? 5.214 -1.204 -16.243 1.00 90.44 111 PHE A CA 1
ATOM 933 C C . PHE A 1 111 ? 4.722 -0.870 -14.835 1.00 90.44 111 PHE A C 1
ATOM 935 O O . PHE A 1 111 ? 4.253 0.244 -14.571 1.00 90.44 111 PHE A O 1
ATOM 942 N N . CYS A 1 112 ? 4.815 -1.852 -13.948 1.00 94.56 112 CYS A N 1
ATOM 943 C CA . CYS A 1 112 ? 4.412 -1.749 -12.555 1.00 94.56 112 CYS A CA 1
ATOM 944 C C . CYS A 1 112 ? 5.363 -2.541 -11.651 1.00 94.56 112 CYS A C 1
ATOM 946 O O . CYS A 1 112 ? 5.971 -3.523 -12.067 1.00 94.56 112 CYS A O 1
ATOM 948 N N . MET A 1 113 ? 5.511 -2.077 -10.416 1.00 95.00 113 MET A N 1
ATOM 949 C CA . MET A 1 113 ? 6.274 -2.728 -9.365 1.00 95.00 113 MET A CA 1
ATOM 950 C C . MET A 1 113 ? 5.455 -3.862 -8.758 1.00 95.00 113 MET A C 1
ATOM 952 O O . MET A 1 113 ? 4.293 -3.665 -8.386 1.00 95.00 113 MET A O 1
ATOM 956 N N . HIS A 1 114 ? 6.096 -5.015 -8.612 1.00 95.25 114 HIS A N 1
ATOM 957 C CA . HIS A 1 114 ? 5.589 -6.116 -7.809 1.00 95.25 114 HIS A CA 1
ATOM 958 C C . HIS A 1 114 ? 6.196 -6.044 -6.410 1.00 95.25 114 HIS A C 1
ATOM 960 O O . HIS A 1 114 ? 7.404 -5.855 -6.259 1.00 95.25 114 HIS A O 1
ATOM 966 N N . ILE A 1 115 ? 5.365 -6.236 -5.389 1.00 94.25 115 ILE A N 1
ATOM 967 C CA . ILE A 1 115 ? 5.816 -6.409 -4.003 1.00 94.25 115 ILE A CA 1
ATOM 968 C C . ILE A 1 115 ? 6.030 -7.889 -3.679 1.00 94.25 115 ILE A C 1
ATOM 970 O O . ILE A 1 115 ? 6.810 -8.203 -2.786 1.00 94.25 115 ILE A O 1
ATOM 974 N N . TRP A 1 116 ? 5.413 -8.803 -4.435 1.00 93.69 116 TRP A N 1
ATOM 975 C CA . TRP A 1 116 ? 5.632 -10.247 -4.324 1.00 93.69 116 TRP A CA 1
ATOM 976 C C . TRP A 1 116 ? 6.495 -10.771 -5.476 1.00 93.69 116 TRP A C 1
ATOM 978 O O . TRP A 1 116 ? 6.020 -10.960 -6.593 1.00 93.69 116 TRP A O 1
ATOM 988 N N . PHE A 1 117 ? 7.770 -11.040 -5.197 1.00 89.19 117 PHE A N 1
ATOM 989 C CA . PHE A 1 117 ? 8.730 -11.588 -6.157 1.00 89.19 117 PHE A CA 1
ATOM 990 C C . PHE A 1 117 ? 9.833 -12.371 -5.429 1.00 89.19 117 PHE A C 1
ATOM 992 O O . PHE A 1 117 ? 10.026 -12.222 -4.224 1.00 89.19 117 PHE A O 1
ATOM 999 N N . ASP A 1 118 ? 10.552 -13.228 -6.153 1.00 81.25 118 ASP A N 1
ATOM 1000 C CA . ASP A 1 118 ? 11.584 -14.120 -5.599 1.00 81.25 118 ASP A CA 1
ATOM 1001 C C . ASP A 1 118 ? 12.964 -13.455 -5.422 1.00 81.25 118 ASP A C 1
ATOM 1003 O O . ASP A 1 118 ? 13.917 -14.102 -4.994 1.00 81.25 118 ASP A O 1
ATOM 1007 N N . GLY A 1 119 ? 13.083 -12.169 -5.762 1.00 71.69 119 GLY A N 1
ATOM 1008 C CA . GLY A 1 119 ? 14.332 -11.400 -5.722 1.00 71.69 119 GLY A CA 1
ATOM 1009 C C . GLY A 1 119 ? 15.359 -11.783 -6.795 1.00 71.69 119 GLY A C 1
ATOM 1010 O O . GLY A 1 119 ? 16.381 -11.113 -6.918 1.00 71.69 119 GLY A O 1
ATOM 1011 N N . VAL A 1 120 ? 15.104 -12.833 -7.580 1.00 67.44 120 VAL A N 1
ATOM 1012 C CA . VAL A 1 120 ? 16.000 -13.308 -8.646 1.00 67.44 120 VAL A CA 1
ATOM 1013 C C . VAL A 1 120 ? 15.686 -12.595 -9.958 1.00 67.44 120 VAL A C 1
ATOM 1015 O O . VAL A 1 120 ? 16.576 -12.350 -10.775 1.00 67.44 120 VAL A O 1
ATOM 1018 N N . ALA A 1 121 ? 14.419 -12.246 -10.169 1.00 66.56 121 ALA A N 1
ATOM 1019 C CA . ALA A 1 121 ? 13.972 -11.602 -11.389 1.00 66.56 121 ALA A CA 1
ATOM 1020 C C . ALA A 1 121 ? 14.027 -10.063 -11.329 1.00 66.56 121 ALA A C 1
ATOM 1022 O O . ALA A 1 121 ? 13.528 -9.422 -10.409 1.00 66.56 121 ALA A O 1
ATOM 1023 N N . ASP A 1 122 ? 14.567 -9.465 -12.392 1.00 72.94 122 ASP A N 1
ATOM 1024 C CA . ASP A 1 122 ? 14.845 -8.027 -12.534 1.00 72.94 122 ASP A CA 1
ATOM 1025 C C . ASP A 1 122 ? 13.595 -7.186 -12.900 1.00 72.94 122 ASP A C 1
ATOM 1027 O O . ASP A 1 122 ? 13.694 -6.188 -13.616 1.00 72.94 122 ASP A O 1
ATOM 1031 N N . PHE A 1 123 ? 12.389 -7.617 -12.499 1.00 84.50 123 PHE A N 1
ATOM 1032 C CA . PHE A 1 123 ? 11.126 -6.983 -12.915 1.00 84.50 123 PHE A CA 1
ATOM 1033 C C . PHE A 1 123 ? 11.059 -5.516 -12.476 1.00 84.50 123 PHE A C 1
ATOM 1035 O O . PHE A 1 123 ? 10.898 -4.630 -13.315 1.00 84.50 123 PHE A O 1
ATOM 1042 N N . ASN A 1 124 ? 11.289 -5.249 -11.190 1.00 90.81 124 ASN A N 1
ATOM 1043 C CA . ASN A 1 124 ? 11.238 -3.898 -10.628 1.00 90.81 124 ASN A CA 1
ATOM 1044 C C . ASN A 1 124 ? 12.351 -2.992 -11.183 1.00 90.81 124 ASN A C 1
ATOM 1046 O O . ASN A 1 124 ? 12.121 -1.816 -11.471 1.00 90.81 124 ASN A O 1
ATOM 1050 N N . LYS A 1 125 ? 13.534 -3.551 -11.467 1.00 89.50 125 LYS A N 1
ATOM 1051 C CA . LYS A 1 125 ? 14.616 -2.818 -12.141 1.00 89.50 125 LYS A CA 1
ATOM 1052 C C . LYS A 1 125 ? 14.230 -2.357 -13.541 1.00 89.50 125 LYS A C 1
ATOM 1054 O O . LYS A 1 125 ? 14.545 -1.232 -13.923 1.00 89.50 125 LYS A O 1
ATOM 1059 N N . LYS A 1 126 ? 13.526 -3.181 -14.324 1.00 87.19 126 LYS A N 1
ATOM 1060 C CA . LYS A 1 126 ? 13.036 -2.763 -15.652 1.00 87.19 126 LYS A CA 1
ATOM 1061 C C . LYS A 1 126 ? 12.097 -1.561 -15.548 1.00 87.19 126 LYS A C 1
ATOM 1063 O O . LYS A 1 126 ? 12.172 -0.648 -16.369 1.00 87.19 126 LYS A O 1
ATOM 1068 N N . VAL A 1 127 ? 11.255 -1.533 -14.518 1.00 89.69 127 VAL A N 1
ATOM 1069 C CA . VAL A 1 127 ? 10.326 -0.425 -14.262 1.00 89.69 127 VAL A CA 1
ATOM 1070 C C . VAL A 1 127 ? 11.087 0.849 -13.887 1.00 89.69 127 VAL A C 1
ATOM 1072 O O . VAL A 1 127 ? 10.733 1.927 -14.361 1.00 89.69 127 VAL A O 1
ATOM 1075 N N . SER A 1 128 ? 12.174 0.741 -13.117 1.00 85.88 128 SER A N 1
ATOM 1076 C CA . SER A 1 128 ? 12.976 1.900 -12.705 1.00 85.88 128 SER A CA 1
ATOM 1077 C C . SER A 1 128 ? 13.849 2.502 -13.808 1.00 85.88 128 SER A C 1
ATOM 1079 O O . SER A 1 128 ? 14.281 3.641 -13.675 1.00 85.88 128 SER A O 1
ATOM 1081 N N . ILE A 1 129 ? 14.132 1.773 -14.892 1.00 83.69 129 ILE A N 1
ATOM 1082 C CA . ILE A 1 129 ? 14.953 2.275 -16.014 1.00 83.69 129 ILE A CA 1
ATOM 1083 C C . ILE A 1 129 ? 14.125 2.744 -17.214 1.00 83.69 129 ILE A C 1
ATOM 1085 O O . ILE A 1 129 ? 14.643 3.463 -18.070 1.00 83.69 129 ILE A O 1
ATOM 1089 N N . LEU A 1 130 ? 12.847 2.360 -17.303 1.00 75.50 130 LEU A N 1
ATOM 1090 C CA . LEU A 1 130 ? 11.999 2.682 -18.451 1.00 75.50 130 LEU A CA 1
ATOM 1091 C C . LEU A 1 130 ? 11.872 4.193 -18.715 1.00 75.50 130 LEU A C 1
ATOM 1093 O O . LEU A 1 130 ? 12.028 4.588 -19.873 1.00 75.50 130 LEU A O 1
ATOM 1097 N N . PRO A 1 131 ? 11.645 5.061 -17.707 1.00 70.31 131 PRO A N 1
ATOM 1098 C CA . PRO A 1 131 ? 11.566 6.500 -17.955 1.00 70.31 131 PRO A CA 1
ATOM 1099 C C . PRO A 1 131 ? 12.862 7.057 -18.552 1.00 70.31 131 PRO A C 1
ATOM 1101 O O . PRO A 1 131 ? 12.816 7.942 -19.402 1.00 70.31 131 PRO A O 1
ATOM 1104 N N . SER A 1 132 ? 14.014 6.499 -18.167 1.00 66.62 132 SER A N 1
ATOM 1105 C CA . SER A 1 132 ? 15.316 6.859 -18.732 1.00 66.62 132 SER A CA 1
ATOM 1106 C C . SER A 1 132 ? 15.484 6.359 -20.169 1.00 66.62 132 SER A C 1
ATOM 1108 O O . SER A 1 132 ? 15.985 7.103 -21.002 1.00 66.62 132 SER A O 1
ATOM 1110 N N . LEU A 1 133 ? 15.032 5.140 -20.490 1.00 63.56 133 LEU A N 1
ATOM 1111 C CA . LEU A 1 133 ? 15.089 4.578 -21.848 1.00 63.56 133 LEU A CA 1
ATOM 1112 C C . LEU A 1 133 ? 14.209 5.347 -22.840 1.00 63.56 133 LEU A C 1
ATOM 1114 O O . LEU A 1 133 ? 14.634 5.600 -23.963 1.00 63.56 133 LEU A O 1
ATOM 1118 N N . LEU A 1 134 ? 13.005 5.748 -22.424 1.00 66.94 134 LEU A N 1
ATOM 1119 C CA . LEU A 1 134 ? 12.092 6.547 -23.249 1.00 66.94 134 LEU A CA 1
ATOM 1120 C C . LEU A 1 134 ? 12.582 7.987 -23.458 1.00 66.94 134 LEU A C 1
ATOM 1122 O O . LEU A 1 134 ? 12.176 8.636 -24.418 1.00 66.94 134 LEU A O 1
ATOM 1126 N N . ALA A 1 135 ? 13.443 8.489 -22.569 1.00 60.06 135 ALA A N 1
ATOM 1127 C CA . ALA A 1 135 ? 14.051 9.811 -22.682 1.00 60.06 135 ALA A CA 1
ATOM 1128 C C . ALA A 1 135 ? 15.300 9.838 -23.582 1.00 60.06 135 ALA A C 1
ATOM 1130 O O . ALA A 1 135 ? 15.791 10.922 -23.905 1.00 60.06 135 ALA A O 1
ATOM 1131 N N . LEU A 1 136 ? 15.830 8.680 -23.996 1.00 54.16 136 LEU A N 1
ATOM 1132 C CA . LEU A 1 136 ? 16.943 8.627 -24.940 1.00 54.16 136 LEU A CA 1
ATOM 1133 C C . LEU A 1 136 ? 16.440 8.934 -26.360 1.00 54.16 136 LEU A C 1
ATOM 1135 O O . LEU A 1 136 ? 15.443 8.353 -26.794 1.00 54.16 136 LEU A O 1
ATOM 1139 N N . PRO A 1 137 ? 17.120 9.812 -27.123 1.00 54.16 137 PRO A N 1
ATOM 1140 C CA . PRO A 1 137 ? 16.783 10.017 -28.523 1.00 54.16 137 PRO A CA 1
ATOM 1141 C C . PRO A 1 137 ? 16.959 8.695 -29.272 1.00 54.16 137 PRO A C 1
ATOM 1143 O O . PRO A 1 137 ? 17.992 8.036 -29.146 1.00 54.16 137 PRO A O 1
ATOM 1146 N N . SER A 1 138 ? 15.953 8.303 -30.056 1.00 57.78 138 SER A N 1
ATOM 1147 C CA . SER A 1 138 ? 16.043 7.132 -30.924 1.00 57.78 138 SER A CA 1
ATOM 1148 C C . SER A 1 138 ? 17.224 7.324 -31.870 1.00 57.78 138 SER A C 1
ATOM 1150 O O . SER A 1 138 ? 17.147 8.115 -32.815 1.00 57.78 138 SER A O 1
ATOM 1152 N N . THR A 1 139 ? 18.327 6.621 -31.638 1.00 53.34 139 THR A N 1
ATOM 1153 C CA . THR A 1 139 ? 19.383 6.516 -32.638 1.00 53.34 139 THR A CA 1
ATOM 1154 C C . THR A 1 139 ? 18.817 5.685 -33.783 1.00 53.34 139 THR A C 1
ATOM 1156 O O . THR A 1 139 ? 18.897 4.458 -33.771 1.00 53.34 139 THR A O 1
ATOM 1159 N N . SER A 1 140 ? 18.191 6.341 -34.763 1.00 48.91 140 SER A N 1
ATOM 1160 C CA . SER A 1 140 ? 18.065 5.756 -36.093 1.00 48.91 140 SER A CA 1
ATOM 1161 C C . SER A 1 140 ? 19.482 5.552 -36.606 1.00 48.91 140 SER A C 1
ATOM 1163 O O . SER A 1 140 ? 20.193 6.514 -36.887 1.00 48.91 140 SER A O 1
ATOM 1165 N N . SER A 1 141 ? 19.913 4.295 -36.668 1.00 49.47 141 SER A N 1
ATOM 1166 C CA . SER A 1 141 ? 21.097 3.901 -37.415 1.00 49.47 141 SER A CA 1
ATOM 1167 C C . SER A 1 141 ? 20.855 4.223 -38.886 1.00 49.47 141 SER A C 1
ATOM 1169 O O . SER A 1 141 ? 20.219 3.455 -39.604 1.00 49.47 141 SER A O 1
ATOM 1171 N N . THR A 1 142 ? 21.354 5.367 -39.344 1.00 42.31 142 THR A N 1
ATOM 1172 C CA . THR A 1 142 ? 21.503 5.627 -40.772 1.00 42.31 142 THR A CA 1
ATOM 1173 C C . THR A 1 142 ? 22.653 4.753 -41.268 1.00 42.31 142 THR A C 1
ATOM 1175 O O . THR A 1 142 ? 23.820 5.120 -41.163 1.00 42.31 142 THR A O 1
ATOM 1178 N N . PHE A 1 143 ? 22.331 3.561 -41.772 1.00 49.00 143 PHE A N 1
ATOM 1179 C CA . PHE A 1 143 ? 23.203 2.879 -42.722 1.00 49.00 143 PHE A CA 1
ATOM 1180 C C . PHE A 1 143 ? 23.189 3.706 -44.010 1.00 49.00 143 PHE A C 1
ATOM 1182 O O . PHE A 1 143 ? 22.178 3.744 -44.710 1.00 49.00 143 PHE A O 1
ATOM 1189 N N . LEU A 1 144 ? 24.290 4.392 -44.302 1.00 41.31 144 LEU A N 1
ATOM 1190 C CA . LEU A 1 144 ? 24.583 4.865 -45.650 1.00 41.31 144 LEU A CA 1
ATOM 1191 C C . LEU A 1 144 ? 25.642 3.930 -46.235 1.00 41.31 144 LEU A C 1
ATOM 1193 O O . LEU A 1 144 ? 26.714 3.765 -45.652 1.00 41.31 144 LEU A O 1
ATOM 1197 N N . TYR A 1 145 ? 25.242 3.273 -47.324 1.00 40.69 145 TYR A N 1
ATOM 1198 C CA . TYR A 1 145 ? 26.100 2.561 -48.269 1.00 40.69 145 TYR A CA 1
ATOM 1199 C C . TYR A 1 145 ? 27.050 3.526 -48.980 1.00 40.69 145 TYR A C 1
ATOM 1201 O O . TYR A 1 145 ? 26.628 4.683 -49.221 1.00 40.69 145 TYR A O 1
#